Protein AF-A0A7R9JKR8-F1 (afdb_monomer_lite)

Secondary structure (DSSP, 8-state):
----GGG-SB-TTT--B-----THHHHHHHHHH-TT-EEESS------TT-------HHHHHHHHTTT--S--PPPPPSB-SSS-EEEHHHHHHHHHHHHSPTTPPPP------SS-TT--

Radius of gyration: 17.62 Å; chains: 1; bounding box: 45×35×55 Å

Foldseek 3Di:
DPDDVVVPQADPPPRHGPDDDDDPVVVVLCVQQDPPDKAAQDPDPDDDPPDPDDRDHLVRLLCVLCVVDPDDQDADFAPDPPPGGIHGSVSSVVSSQVSVDDPPDDGDDDDDDDPDDPVVD

Structure (mmCIF, N/CA/C/O backbone):
data_AF-A0A7R9JKR8-F1
#
_entry.id   AF-A0A7R9JKR8-F1
#
loop_
_atom_site.group_PDB
_atom_site.id
_atom_site.type_symbol
_atom_site.label_atom_id
_atom_site.label_alt_id
_atom_site.label_comp_id
_atom_site.label_asym_id
_atom_site.label_entity_id
_atom_site.label_seq_id
_atom_site.pdbx_PDB_ins_code
_atom_site.Cartn_x
_atom_site.Cartn_y
_atom_site.Cartn_z
_atom_site.occupancy
_atom_site.B_iso_or_equiv
_atom_site.auth_seq_id
_atom_site.auth_comp_id
_atom_site.auth_asym_id
_atom_site.auth_atom_id
_atom_site.pdbx_PDB_model_num
ATOM 1 N N . ILE A 1 1 ? -9.190 -0.476 35.608 1.00 44.75 1 ILE A N 1
ATOM 2 C CA . ILE A 1 1 ? -9.919 -0.540 34.317 1.00 44.75 1 ILE A CA 1
ATOM 3 C C . ILE A 1 1 ? -8.861 -0.453 33.226 1.00 44.75 1 ILE A C 1
ATOM 5 O O . ILE A 1 1 ? -8.235 0.591 33.112 1.00 44.75 1 ILE A O 1
ATOM 9 N N . SER A 1 2 ? -8.557 -1.554 32.533 1.00 48.34 2 SER A N 1
AT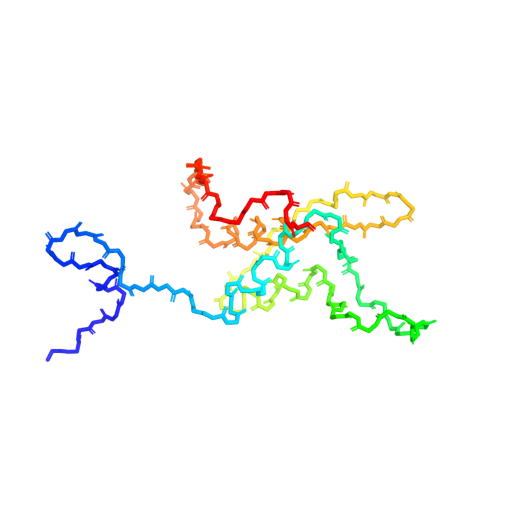OM 10 C CA . SER A 1 2 ? -7.574 -1.529 31.440 1.00 48.34 2 SER A CA 1
ATOM 11 C C . SER A 1 2 ? -8.240 -0.884 30.231 1.00 48.34 2 SER A C 1
ATOM 13 O O . SER A 1 2 ? -9.168 -1.447 29.653 1.00 48.34 2 SER A O 1
ATOM 15 N N . VAL A 1 3 ? -7.861 0.352 29.930 1.00 61.41 3 VAL A N 1
ATOM 16 C CA . VAL A 1 3 ? -8.456 1.128 28.844 1.00 61.41 3 VAL A CA 1
ATOM 17 C C . VAL A 1 3 ? -7.795 0.676 27.543 1.00 61.41 3 VAL A C 1
ATOM 19 O O . VAL A 1 3 ? -6.585 0.805 27.384 1.00 61.41 3 VAL A O 1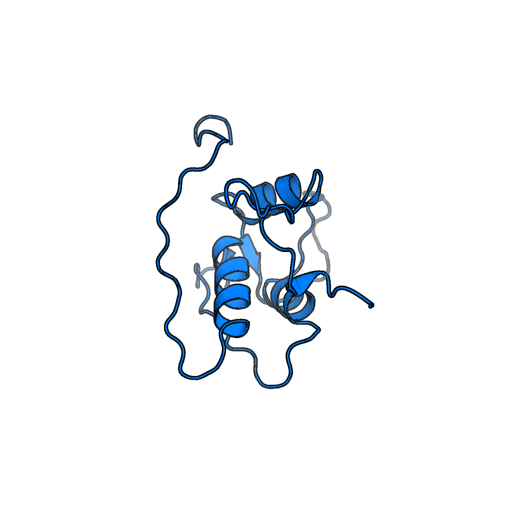
ATOM 22 N N . ASN A 1 4 ? -8.571 0.082 26.636 1.00 79.25 4 ASN A N 1
ATOM 23 C CA . ASN A 1 4 ? -8.049 -0.444 25.376 1.00 79.25 4 ASN A CA 1
ATOM 24 C C . ASN A 1 4 ? -7.606 0.711 24.459 1.00 79.25 4 ASN A C 1
ATOM 26 O O . ASN A 1 4 ? -8.375 1.644 24.225 1.00 79.25 4 ASN A O 1
ATOM 30 N N . VAL A 1 5 ? -6.390 0.626 23.911 1.00 77.25 5 VAL A N 1
ATOM 31 C CA . VAL A 1 5 ? -5.809 1.629 22.999 1.00 77.25 5 VAL A CA 1
ATOM 32 C C . VAL A 1 5 ? -6.672 1.879 21.759 1.00 77.25 5 VAL A C 1
ATOM 34 O O . VAL A 1 5 ? -6.760 3.010 21.286 1.00 77.25 5 VAL A O 1
ATOM 37 N N . ASN A 1 6 ? -7.400 0.864 21.284 1.00 76.69 6 ASN A N 1
ATOM 38 C CA . ASN A 1 6 ? -8.293 0.982 20.130 1.00 76.69 6 ASN A CA 1
ATOM 39 C C . ASN A 1 6 ? -9.470 1.934 20.400 1.00 76.69 6 ASN A C 1
ATOM 41 O O . ASN A 1 6 ? -10.041 2.490 19.466 1.00 76.69 6 ASN A O 1
ATOM 45 N N . CYS A 1 7 ? -9.825 2.148 21.670 1.00 80.38 7 CYS A N 1
ATOM 46 C CA . CYS A 1 7 ? -10.886 3.069 22.077 1.00 80.38 7 CYS A CA 1
ATOM 47 C C . CYS A 1 7 ? -10.396 4.521 22.234 1.00 80.38 7 CYS A C 1
ATOM 49 O O . CYS A 1 7 ? -11.200 5.389 22.559 1.00 80.38 7 CYS A O 1
ATOM 51 N N . GLN A 1 8 ? -9.102 4.796 22.022 1.00 83.81 8 GLN A N 1
ATOM 52 C CA . GLN A 1 8 ? -8.470 6.104 22.257 1.00 83.81 8 GLN A CA 1
ATOM 53 C C . GLN A 1 8 ? -7.801 6.678 20.999 1.00 83.81 8 GLN A C 1
ATOM 55 O O . GLN A 1 8 ? -6.782 7.360 21.074 1.00 83.81 8 GLN A O 1
ATOM 60 N N . TYR A 1 9 ? -8.361 6.403 19.820 1.00 83.94 9 TYR A N 1
ATOM 61 C CA . TYR A 1 9 ? -7.762 6.843 18.557 1.00 83.94 9 TYR A CA 1
ATOM 62 C C . TYR A 1 9 ? -7.760 8.373 18.374 1.00 83.94 9 TYR A C 1
ATOM 64 O O . TYR A 1 9 ? -6.885 8.904 17.695 1.00 83.94 9 TYR A O 1
ATOM 72 N N . VAL A 1 10 ? -8.706 9.093 18.988 1.00 87.50 10 VAL A N 1
ATOM 73 C CA . VAL A 1 10 ? -8.855 10.556 18.888 1.00 87.50 10 VAL A CA 1
ATOM 74 C C . VAL A 1 10 ? -8.831 11.222 20.262 1.00 87.50 10 VAL A C 1
ATOM 76 O O . VAL A 1 10 ? -9.260 10.626 21.252 1.00 87.50 10 VAL A O 1
ATOM 79 N N . VAL A 1 11 ? -8.367 12.474 20.330 1.00 84.56 11 VAL A N 1
ATOM 80 C CA . VAL A 1 11 ? -8.477 13.275 21.557 1.00 84.56 11 VAL A CA 1
ATOM 81 C C . VAL A 1 11 ? -9.942 13.644 21.838 1.00 84.56 11 VAL A C 1
ATOM 83 O O . VAL A 1 11 ? -10.635 14.087 20.920 1.00 84.56 11 VAL A O 1
ATOM 86 N N . PRO A 1 12 ? -10.411 13.574 23.100 1.00 83.31 12 PRO A N 1
ATOM 87 C CA . PRO A 1 12 ? -11.771 13.991 23.459 1.00 83.31 12 PRO A CA 1
ATOM 88 C C . PRO A 1 12 ? -12.061 15.479 23.230 1.00 83.31 12 PRO A C 1
ATOM 90 O O . PRO A 1 12 ? -13.218 15.861 23.127 1.00 83.31 12 PRO A O 1
ATOM 93 N N . LYS A 1 13 ? -11.016 16.317 23.190 1.00 87.00 13 LYS A N 1
ATOM 94 C CA . LYS A 1 13 ? -11.144 17.774 23.100 1.00 87.00 13 LYS A CA 1
ATOM 95 C C . LYS A 1 13 ? -11.632 18.225 21.718 1.00 87.00 13 LYS A C 1
ATOM 97 O O . LYS A 1 13 ? -12.691 18.822 21.615 1.00 87.00 13 LYS A O 1
ATOM 102 N N . ASP A 1 14 ? -10.862 17.895 20.680 1.00 84.88 14 ASP A N 1
ATOM 103 C CA . ASP A 1 14 ? -11.054 18.425 19.322 1.00 84.88 14 ASP A CA 1
ATOM 104 C C . ASP A 1 14 ? -11.119 17.315 18.247 1.00 84.88 14 ASP A C 1
ATOM 106 O O . ASP A 1 14 ? -11.129 17.599 17.053 1.00 84.88 14 ASP A O 1
ATOM 110 N N . GLY A 1 15 ? -11.120 16.031 18.636 1.00 83.94 15 GLY A N 1
ATOM 111 C CA . GLY A 1 15 ? -11.204 14.901 17.699 1.00 83.94 15 GLY A CA 1
ATOM 112 C C . GLY A 1 15 ? -9.937 14.626 16.875 1.00 83.94 15 GLY A C 1
ATOM 113 O O . GLY A 1 15 ? -9.937 13.737 16.026 1.00 83.94 15 GLY A O 1
ATOM 114 N N . THR A 1 16 ? -8.843 15.351 17.121 1.00 86.00 16 THR A N 1
ATOM 115 C CA . THR A 1 16 ? -7.544 15.121 16.473 1.00 86.00 16 THR A CA 1
ATOM 116 C C . THR A 1 16 ? -7.037 13.697 16.748 1.00 86.00 16 THR A C 1
ATOM 118 O O . THR A 1 16 ? -7.049 13.264 17.905 1.00 86.00 16 THR A O 1
ATOM 121 N N . PRO A 1 17 ? -6.570 12.954 15.729 1.00 84.62 17 PRO A N 1
ATOM 122 C CA . PRO A 1 17 ? -6.042 11.609 15.928 1.00 84.62 17 PRO A CA 1
ATOM 123 C C . PRO A 1 17 ? -4.781 11.625 16.804 1.00 84.62 17 PRO A C 1
ATOM 125 O O . PRO A 1 17 ? -3.874 12.428 16.587 1.00 84.62 17 PRO A O 1
ATOM 128 N N . LEU A 1 18 ? -4.731 10.724 17.787 1.00 82.31 18 LEU A N 1
ATOM 129 C CA . LEU A 1 18 ? -3.588 10.506 18.683 1.00 82.31 18 LEU A CA 1
ATOM 130 C C . LEU A 1 18 ? -2.603 9.481 18.125 1.00 82.31 18 LEU A C 1
ATOM 132 O O . LEU A 1 18 ? -1.401 9.569 18.364 1.00 82.31 18 LEU A O 1
ATOM 136 N N . SER A 1 19 ? -3.116 8.486 17.405 1.00 80.56 19 SER A N 1
ATOM 137 C CA . SER A 1 19 ? -2.310 7.403 16.852 1.00 80.56 19 SER A CA 1
ATOM 138 C C . SER A 1 19 ? -1.924 7.700 15.408 1.00 80.56 19 SER A C 1
ATOM 140 O O . SER A 1 19 ? -2.765 8.035 14.576 1.00 80.56 19 SER A O 1
ATOM 142 N N . GLY A 1 20 ? -0.641 7.537 15.099 1.00 83.31 20 GLY A N 1
ATOM 143 C CA . GLY A 1 20 ? -0.105 7.702 13.757 1.00 83.31 20 GLY A CA 1
ATOM 144 C C . GLY A 1 20 ? 1.261 7.043 13.624 1.00 83.31 20 GLY A C 1
ATOM 145 O O . GLY A 1 20 ? 1.951 6.801 14.612 1.00 83.31 20 GLY A O 1
ATOM 146 N N . LEU A 1 21 ? 1.642 6.743 12.385 1.00 88.00 21 LEU A N 1
ATOM 147 C CA . LEU A 1 21 ? 2.978 6.250 12.072 1.00 88.00 21 LEU A CA 1
ATOM 148 C C . LEU A 1 21 ? 3.997 7.391 12.185 1.00 88.00 21 LEU A C 1
ATOM 150 O O . LEU A 1 21 ? 3.728 8.513 11.756 1.00 88.00 21 LEU A O 1
ATOM 154 N N . ILE A 1 22 ? 5.173 7.091 12.734 1.00 89.12 22 ILE A N 1
ATOM 155 C CA . ILE A 1 22 ? 6.236 8.072 12.979 1.00 89.12 22 ILE A CA 1
ATOM 156 C C . ILE A 1 22 ? 7.468 7.809 12.110 1.00 89.12 22 ILE A C 1
ATOM 158 O O . ILE A 1 22 ? 7.683 6.690 11.645 1.00 89.12 22 ILE A O 1
ATOM 162 N N . GLN A 1 23 ? 8.266 8.865 11.924 1.00 86.75 23 GLN A N 1
ATOM 163 C CA . GLN A 1 23 ? 9.642 8.841 11.409 1.00 86.75 23 GLN A CA 1
ATOM 164 C C . GLN A 1 23 ? 9.837 7.892 10.211 1.00 86.75 23 GLN A C 1
ATOM 166 O O . GLN A 1 23 ? 9.375 8.191 9.105 1.00 86.75 23 GLN A O 1
ATOM 171 N N . ASP A 1 24 ? 10.480 6.745 10.425 1.00 87.00 24 ASP A N 1
ATOM 172 C CA . ASP A 1 24 ? 10.901 5.821 9.370 1.00 87.00 24 ASP A CA 1
ATOM 173 C C . ASP A 1 24 ? 9.732 5.221 8.591 1.00 87.00 24 ASP A C 1
ATOM 175 O O . ASP A 1 24 ? 9.836 4.998 7.383 1.00 87.00 24 ASP A O 1
ATOM 179 N N . HIS A 1 25 ? 8.581 5.024 9.235 1.00 87.62 25 HIS A N 1
ATOM 180 C CA . HIS A 1 25 ? 7.393 4.512 8.556 1.00 87.62 25 HIS A CA 1
ATOM 181 C C . HIS A 1 25 ? 6.841 5.510 7.538 1.00 87.62 25 HIS A C 1
ATOM 183 O O . HIS A 1 25 ? 6.383 5.109 6.468 1.00 87.62 25 HIS A O 1
ATOM 189 N N . VAL A 1 26 ? 6.925 6.811 7.834 1.00 87.62 26 VAL A N 1
ATOM 190 C CA . VAL A 1 26 ? 6.508 7.859 6.895 1.00 87.62 26 VAL A CA 1
ATOM 191 C C . VAL A 1 26 ? 7.452 7.879 5.694 1.00 87.62 26 VAL A C 1
ATOM 193 O O . VAL A 1 26 ? 6.995 7.890 4.553 1.00 87.62 26 VAL A O 1
ATOM 196 N N . ILE A 1 27 ? 8.764 7.807 5.936 1.00 88.19 27 ILE A N 1
ATOM 197 C CA . ILE A 1 27 ? 9.788 7.789 4.879 1.00 88.19 27 ILE A CA 1
ATOM 198 C C . ILE A 1 27 ? 9.638 6.543 3.996 1.00 88.19 27 ILE A C 1
ATOM 200 O O . ILE A 1 27 ? 9.660 6.642 2.766 1.00 88.19 27 ILE A O 1
ATOM 204 N N . SER A 1 28 ? 9.445 5.376 4.610 1.00 87.06 28 SER A N 1
ATOM 205 C CA . SER A 1 28 ? 9.205 4.117 3.905 1.00 87.06 28 SER A CA 1
ATOM 206 C C . SER A 1 28 ? 7.919 4.174 3.077 1.00 87.06 28 SER A C 1
ATOM 208 O O . SER A 1 28 ? 7.936 3.822 1.899 1.00 87.06 28 SER A O 1
ATOM 210 N N . GLY A 1 29 ? 6.830 4.720 3.631 1.00 89.00 29 GLY A N 1
ATOM 211 C CA . GLY A 1 29 ? 5.569 4.909 2.911 1.00 89.00 29 GLY A CA 1
ATOM 212 C C . GLY A 1 29 ? 5.703 5.825 1.691 1.00 89.00 29 GLY A C 1
ATOM 213 O O . GLY A 1 29 ? 5.139 5.532 0.632 1.00 89.00 29 GLY A O 1
ATOM 214 N N . VAL A 1 30 ? 6.503 6.892 1.796 1.00 88.75 30 VAL A N 1
ATOM 215 C CA . VAL A 1 30 ? 6.845 7.738 0.643 1.00 88.75 30 VAL A CA 1
ATOM 216 C C . VAL A 1 30 ? 7.582 6.905 -0.400 1.00 88.75 30 VAL A C 1
ATOM 218 O O . VAL A 1 30 ? 7.085 6.792 -1.515 1.00 88.75 30 VAL A O 1
ATOM 221 N N . ARG A 1 31 ? 8.696 6.253 -0.038 1.00 87.00 31 ARG A N 1
ATOM 222 C CA . ARG A 1 31 ? 9.507 5.440 -0.967 1.00 87.00 31 ARG A CA 1
ATOM 223 C C . ARG A 1 31 ? 8.705 4.333 -1.650 1.00 87.00 31 ARG A C 1
ATOM 225 O O . ARG A 1 31 ? 8.861 4.127 -2.849 1.00 87.00 31 ARG A O 1
ATOM 232 N N . LEU A 1 32 ? 7.825 3.667 -0.908 1.00 88.00 32 LEU A N 1
ATOM 233 C CA . LEU A 1 32 ? 6.934 2.633 -1.425 1.00 88.00 32 LEU A CA 1
ATOM 234 C C . LEU A 1 32 ? 5.968 3.204 -2.471 1.00 88.00 32 LEU A C 1
ATOM 236 O O . LEU A 1 32 ? 5.743 2.592 -3.509 1.00 88.00 32 LEU A O 1
ATOM 240 N N . SER A 1 33 ? 5.391 4.379 -2.217 1.00 89.38 33 SER A N 1
ATOM 241 C CA . SER A 1 33 ? 4.343 4.970 -3.062 1.00 89.38 33 SER A CA 1
ATOM 242 C C . SER A 1 33 ? 4.856 5.905 -4.169 1.00 89.38 33 SER A C 1
ATOM 244 O O . SER A 1 33 ? 4.043 6.459 -4.924 1.00 89.38 33 SER A O 1
ATOM 246 N N . LEU A 1 34 ? 6.180 6.050 -4.309 1.00 89.44 34 LEU A N 1
ATOM 247 C CA . LEU A 1 34 ? 6.815 6.839 -5.364 1.00 89.44 34 LEU A CA 1
ATOM 248 C C . LEU A 1 34 ? 6.441 6.339 -6.763 1.00 89.44 34 LEU A C 1
ATOM 250 O O . LEU A 1 34 ? 6.337 5.142 -7.042 1.00 89.44 34 LEU A O 1
ATOM 254 N N . ARG A 1 35 ? 6.258 7.287 -7.686 1.00 85.94 35 ARG A N 1
ATOM 255 C CA . ARG A 1 35 ? 6.027 6.968 -9.097 1.00 85.94 35 ARG A CA 1
ATOM 256 C C . ARG A 1 35 ? 7.308 6.384 -9.695 1.00 85.94 35 ARG A C 1
ATOM 258 O O . ARG A 1 35 ? 8.384 6.919 -9.483 1.00 85.94 35 ARG A O 1
ATOM 265 N N . GLY A 1 36 ? 7.175 5.313 -10.475 1.00 84.25 36 GLY A N 1
ATOM 266 C CA . GLY A 1 36 ? 8.316 4.645 -11.109 1.00 84.25 36 GLY A CA 1
ATOM 267 C C . GLY A 1 36 ? 8.955 3.548 -10.255 1.00 84.25 36 GLY A C 1
ATOM 268 O O . GLY A 1 36 ? 9.791 2.809 -10.766 1.00 84.25 36 GLY A O 1
ATOM 269 N N . VAL A 1 37 ? 8.529 3.383 -8.997 1.00 86.12 37 VAL A N 1
ATOM 270 C CA . VAL A 1 37 ? 8.915 2.234 -8.172 1.00 86.12 37 VAL A CA 1
ATOM 271 C C . VAL A 1 37 ? 7.994 1.056 -8.484 1.00 86.12 37 VAL A C 1
ATOM 273 O O . VAL A 1 37 ? 6.769 1.145 -8.341 1.00 86.12 37 VAL A O 1
ATOM 276 N N . PHE A 1 38 ? 8.602 -0.047 -8.918 1.00 88.62 38 PHE A N 1
ATOM 277 C CA . PHE A 1 38 ? 7.916 -1.262 -9.337 1.00 88.62 38 PHE A CA 1
ATOM 278 C C . PHE A 1 38 ? 8.492 -2.507 -8.659 1.00 88.62 38 PHE A C 1
ATOM 280 O O . PHE A 1 38 ? 9.699 -2.611 -8.438 1.00 88.62 38 PHE A O 1
ATOM 287 N N . PHE A 1 39 ? 7.610 -3.466 -8.402 1.00 88.19 39 PHE A N 1
ATOM 288 C CA . PHE A 1 39 ? 7.868 -4.735 -7.737 1.00 88.19 39 PHE A CA 1
ATOM 289 C C . PHE A 1 39 ? 7.485 -5.883 -8.671 1.00 88.19 39 PHE A C 1
ATOM 291 O O . PHE A 1 39 ? 6.445 -5.831 -9.326 1.00 88.19 39 PHE A O 1
ATOM 298 N N . ASP A 1 40 ? 8.324 -6.912 -8.744 1.00 87.31 40 ASP A N 1
ATOM 299 C CA . ASP A 1 40 ? 8.037 -8.122 -9.523 1.00 87.31 40 ASP A CA 1
ATOM 300 C C . ASP A 1 40 ? 7.103 -9.056 -8.728 1.00 87.31 40 ASP A C 1
ATOM 302 O O . ASP A 1 40 ? 6.969 -8.952 -7.505 1.00 87.31 40 ASP A O 1
ATOM 306 N N . SER A 1 41 ? 6.458 -9.976 -9.438 1.00 74.00 41 SER A N 1
ATOM 307 C CA . SER A 1 41 ? 5.686 -11.095 -8.890 1.00 74.00 41 SER A CA 1
ATOM 308 C C . SER A 1 41 ? 6.501 -11.951 -7.919 1.00 74.00 41 SER A C 1
ATOM 310 O O . SER A 1 41 ? 6.048 -12.232 -6.811 1.00 74.00 41 SER A O 1
ATOM 312 N N . HIS A 1 42 ? 7.722 -12.318 -8.314 1.00 62.28 42 HIS A N 1
ATOM 313 C CA . HIS A 1 42 ? 8.599 -13.213 -7.568 1.00 62.28 42 HIS A CA 1
ATOM 314 C C . HIS A 1 42 ? 9.909 -12.530 -7.183 1.00 62.28 42 HIS A C 1
ATOM 316 O O . HIS A 1 42 ? 10.418 -11.658 -7.890 1.00 62.28 42 HIS A O 1
ATOM 322 N N . ARG A 1 43 ? 10.495 -12.982 -6.069 1.00 58.72 43 ARG A N 1
ATOM 323 C CA . ARG A 1 43 ? 11.879 -12.665 -5.715 1.00 58.72 43 ARG A CA 1
ATOM 324 C C . ARG A 1 43 ? 12.775 -13.208 -6.826 1.00 58.72 43 ARG A C 1
ATOM 326 O O . ARG A 1 43 ? 12.951 -14.419 -6.931 1.00 58.72 43 ARG A O 1
ATOM 333 N N . ARG A 1 44 ? 13.346 -12.332 -7.652 1.00 52.78 44 ARG A N 1
ATOM 334 C CA . ARG A 1 44 ? 14.496 -12.725 -8.469 1.00 52.78 44 ARG A CA 1
ATOM 335 C C . ARG A 1 44 ? 15.645 -12.984 -7.504 1.00 52.78 44 ARG A C 1
ATOM 337 O O . ARG A 1 44 ? 16.079 -12.067 -6.812 1.00 52.78 44 ARG A O 1
ATOM 344 N N . VAL A 1 45 ? 16.067 -14.244 -7.410 1.00 47.03 45 VAL A N 1
ATOM 345 C CA . VAL A 1 45 ? 17.361 -14.588 -6.820 1.00 47.03 45 VAL A CA 1
ATOM 346 C C . VAL A 1 45 ? 18.408 -13.824 -7.628 1.00 47.03 45 VAL A C 1
ATOM 348 O O . VAL A 1 45 ? 18.352 -13.790 -8.855 1.00 47.03 45 VAL A O 1
ATOM 351 N N . GLU A 1 46 ? 19.248 -13.102 -6.907 1.00 47.25 46 GLU A N 1
ATOM 352 C CA . GLU A 1 46 ? 20.187 -12.094 -7.382 1.00 47.25 46 GLU A CA 1
ATOM 353 C C . GLU A 1 46 ? 20.978 -12.535 -8.620 1.00 47.25 46 GLU A C 1
ATOM 355 O O . GLU A 1 46 ? 21.519 -13.636 -8.685 1.00 47.25 46 GLU A O 1
ATOM 360 N N . THR A 1 47 ? 21.078 -11.654 -9.614 1.00 41.62 47 THR A N 1
ATOM 361 C CA . THR A 1 47 ? 22.130 -11.751 -10.640 1.00 41.62 47 THR A CA 1
ATOM 362 C C . THR A 1 47 ? 22.534 -10.385 -11.187 1.00 41.62 47 THR A C 1
ATOM 364 O O . THR A 1 47 ? 23.040 -10.305 -12.297 1.00 41.62 47 THR A O 1
ATOM 367 N N . ASP A 1 48 ? 22.312 -9.297 -10.439 1.00 44.56 48 ASP A N 1
ATOM 368 C CA . ASP A 1 48 ? 22.992 -8.044 -10.772 1.00 44.56 48 ASP A CA 1
ATOM 369 C C . ASP A 1 48 ? 23.144 -7.132 -9.548 1.00 44.56 48 ASP A C 1
ATOM 371 O O . ASP A 1 48 ? 22.224 -6.440 -9.104 1.00 44.56 48 ASP A O 1
ATOM 375 N N . SER A 1 49 ? 24.335 -7.183 -8.964 1.00 43.22 49 SER A N 1
ATOM 376 C CA . SER A 1 49 ? 24.796 -6.465 -7.777 1.00 43.22 49 SER A CA 1
ATOM 377 C C . SER A 1 49 ? 25.107 -4.986 -8.052 1.00 43.22 49 SER A C 1
ATOM 379 O O . SER A 1 49 ? 26.097 -4.460 -7.547 1.00 43.22 49 SER A O 1
ATOM 381 N N . MET A 1 50 ? 24.298 -4.302 -8.868 1.00 46.66 50 MET A N 1
ATOM 382 C CA . MET A 1 50 ? 24.598 -2.929 -9.308 1.00 46.66 50 MET A CA 1
ATOM 383 C C . MET A 1 50 ? 23.555 -1.886 -8.883 1.00 46.66 50 MET A C 1
ATOM 385 O O . MET A 1 50 ? 23.771 -0.688 -9.037 1.00 46.66 50 MET A O 1
ATOM 389 N N . THR A 1 51 ? 22.433 -2.298 -8.288 1.00 44.09 51 THR A N 1
ATOM 390 C CA . THR A 1 51 ? 21.425 -1.372 -7.746 1.00 44.09 51 THR A CA 1
ATOM 391 C C . THR A 1 51 ? 20.978 -1.880 -6.378 1.00 44.09 51 THR A C 1
ATOM 393 O O . THR A 1 51 ? 20.051 -2.677 -6.282 1.00 44.09 51 THR A O 1
ATOM 396 N N . GLY A 1 52 ? 21.677 -1.471 -5.313 1.00 39.41 52 GLY A N 1
ATOM 397 C CA . GLY A 1 52 ? 21.474 -1.903 -3.918 1.00 39.41 52 GLY A CA 1
ATOM 398 C C . GLY A 1 52 ? 20.152 -1.448 -3.280 1.00 39.41 52 GLY A C 1
ATOM 399 O O . GLY A 1 52 ? 20.148 -0.835 -2.217 1.00 39.41 52 GLY A O 1
ATOM 400 N N . GLY A 1 53 ? 19.026 -1.699 -3.947 1.00 46.09 53 GLY A N 1
ATOM 401 C CA . GLY A 1 53 ? 17.683 -1.396 -3.471 1.00 46.09 53 GLY A CA 1
ATOM 402 C C . GLY A 1 53 ? 16.987 -2.622 -2.881 1.00 46.09 53 GLY A C 1
ATOM 403 O O . GLY A 1 53 ? 17.121 -3.737 -3.378 1.00 46.09 53 GLY A O 1
ATOM 404 N N . PHE A 1 54 ? 16.192 -2.385 -1.842 1.00 49.53 54 PHE A N 1
ATOM 405 C CA . PHE A 1 54 ? 15.297 -3.340 -1.189 1.00 49.53 54 PHE A CA 1
ATOM 406 C C . PHE A 1 54 ? 14.237 -3.853 -2.188 1.00 49.53 54 PHE A C 1
ATOM 408 O O . PHE A 1 54 ? 13.205 -3.216 -2.394 1.00 49.53 54 PHE A O 1
ATOM 415 N N . ARG A 1 55 ? 14.515 -4.961 -2.887 1.00 58.62 55 ARG A N 1
ATOM 416 C CA . ARG A 1 55 ? 13.626 -5.540 -3.914 1.00 58.62 55 ARG A CA 1
ATOM 417 C C . ARG A 1 55 ? 12.863 -6.746 -3.376 1.00 58.62 55 ARG A C 1
ATOM 419 O O . ARG A 1 55 ? 13.077 -7.877 -3.807 1.00 58.62 55 ARG A O 1
ATOM 426 N N . GLU A 1 56 ? 11.972 -6.505 -2.423 1.00 66.38 56 GLU A N 1
ATOM 427 C CA . GLU A 1 56 ? 10.975 -7.510 -2.050 1.00 66.38 56 GLU A CA 1
ATOM 428 C C . GLU A 1 56 ? 9.918 -7.648 -3.153 1.00 66.38 56 GLU A C 1
ATOM 430 O O . GLU A 1 56 ? 9.558 -6.676 -3.817 1.00 66.38 56 GLU A O 1
ATOM 435 N N . GLY A 1 57 ? 9.444 -8.870 -3.395 1.00 83.75 57 GLY A N 1
ATOM 436 C CA . GLY A 1 57 ? 8.391 -9.110 -4.384 1.00 83.75 57 GLY A CA 1
ATOM 437 C C . GLY A 1 57 ? 7.045 -8.548 -3.919 1.00 83.75 57 GLY A C 1
ATOM 438 O O . GLY A 1 57 ? 6.771 -8.487 -2.719 1.00 83.75 57 GLY A O 1
ATOM 439 N N . TYR A 1 58 ? 6.165 -8.210 -4.862 1.00 90.44 58 TYR A N 1
ATOM 440 C CA . TYR A 1 58 ? 4.811 -7.722 -4.574 1.00 90.44 58 TYR A CA 1
ATOM 441 C C . TYR A 1 58 ? 4.062 -8.642 -3.594 1.00 90.44 58 TYR A C 1
ATOM 443 O O . TYR A 1 58 ? 3.506 -8.176 -2.601 1.00 90.44 58 TYR A O 1
ATOM 451 N N . GLN A 1 59 ? 4.104 -9.958 -3.828 1.00 89.00 59 GLN A N 1
ATOM 452 C CA . GLN A 1 59 ? 3.429 -10.929 -2.964 1.00 89.00 59 GLN A CA 1
ATOM 453 C C . GLN A 1 59 ? 4.019 -10.961 -1.550 1.00 89.00 59 GLN A C 1
ATOM 455 O O . GLN A 1 59 ? 3.271 -11.059 -0.585 1.00 89.00 59 GLN A O 1
ATOM 460 N N . GLN A 1 60 ? 5.343 -10.837 -1.409 1.00 89.25 60 GLN A N 1
ATOM 461 C CA . GLN A 1 60 ? 5.998 -10.843 -0.097 1.00 89.25 60 GLN A CA 1
ATOM 462 C C . GLN A 1 60 ? 5.551 -9.648 0.744 1.00 89.25 60 GLN A C 1
ATOM 464 O O . GLN A 1 60 ? 5.149 -9.836 1.890 1.00 89.25 60 GLN A O 1
ATOM 469 N N . LEU A 1 61 ? 5.532 -8.453 0.148 1.00 90.31 61 LEU A N 1
ATOM 470 C CA . LEU A 1 61 ? 5.068 -7.236 0.814 1.00 90.31 61 LEU A CA 1
ATOM 471 C C . LEU A 1 61 ? 3.604 -7.354 1.261 1.00 90.31 61 LEU A C 1
ATOM 473 O O . LEU A 1 61 ? 3.264 -7.005 2.392 1.00 90.31 61 LEU A O 1
ATOM 477 N N . VAL A 1 62 ? 2.736 -7.885 0.393 1.00 91.75 62 VAL A N 1
ATOM 478 C CA . VAL A 1 62 ? 1.314 -8.088 0.711 1.00 91.75 62 VAL A CA 1
ATOM 479 C C . VAL A 1 62 ? 1.139 -9.106 1.841 1.00 91.75 62 VAL A C 1
ATOM 481 O O . VAL A 1 62 ? 0.396 -8.841 2.785 1.00 91.75 62 VAL A O 1
ATOM 484 N N . TYR A 1 63 ? 1.833 -10.245 1.787 1.00 89.75 63 TYR A N 1
ATOM 485 C CA . TYR A 1 63 ? 1.717 -11.283 2.814 1.00 89.75 63 TYR A CA 1
ATOM 486 C C . TYR A 1 63 ? 2.265 -10.840 4.170 1.00 89.75 63 TYR A C 1
ATOM 488 O O . TYR A 1 63 ? 1.644 -11.128 5.191 1.00 89.75 63 TYR A O 1
ATOM 496 N N . GLN A 1 64 ? 3.373 -10.096 4.202 1.00 89.56 64 GLN A N 1
ATOM 497 C CA . GLN A 1 64 ? 3.880 -9.513 5.446 1.00 89.56 64 GLN A CA 1
ATOM 498 C C . GLN A 1 64 ? 2.872 -8.518 6.045 1.00 89.56 64 GLN A C 1
ATOM 500 O O . GLN A 1 64 ? 2.558 -8.594 7.237 1.00 89.56 64 GLN A O 1
ATOM 505 N N . GLY A 1 65 ? 2.307 -7.635 5.212 1.00 88.88 65 GLY A N 1
ATOM 506 C CA . GLY A 1 65 ? 1.306 -6.650 5.632 1.00 88.88 65 GLY A CA 1
ATOM 507 C C . GLY A 1 65 ? -0.021 -7.257 6.103 1.00 88.88 65 GLY A C 1
ATOM 508 O O . GLY A 1 65 ? -0.739 -6.631 6.880 1.00 88.88 65 GLY A O 1
ATOM 509 N N . LEU A 1 66 ? -0.337 -8.481 5.674 1.00 91.00 66 LEU A N 1
ATOM 510 C CA . LEU A 1 66 ? -1.563 -9.209 6.017 1.00 91.00 66 LEU A CA 1
ATOM 511 C C . LEU A 1 66 ? -1.304 -10.439 6.899 1.00 91.00 66 LEU A C 1
ATOM 513 O O . LEU A 1 66 ? -2.147 -11.329 6.966 1.00 91.00 66 LEU A O 1
ATOM 517 N N . SER A 1 67 ? -0.178 -10.481 7.613 1.00 87.62 67 SER A N 1
ATOM 518 C CA . SER A 1 67 ? 0.233 -11.612 8.466 1.00 87.62 67 SER A CA 1
ATOM 519 C C . SER A 1 67 ? -0.825 -12.072 9.483 1.00 87.62 67 SER A C 1
ATOM 521 O O . SER A 1 67 ? -0.880 -13.250 9.823 1.00 87.62 67 SER A O 1
ATOM 523 N N . ASN A 1 68 ? -1.699 -11.167 9.934 1.00 83.44 68 ASN A N 1
ATOM 524 C CA . ASN A 1 68 ? -2.778 -11.466 10.883 1.00 83.44 68 ASN A CA 1
ATOM 525 C C . ASN A 1 68 ? -4.133 -11.795 10.221 1.00 83.44 68 ASN A C 1
ATOM 527 O O . ASN A 1 68 ? -5.108 -12.076 10.926 1.00 83.44 68 ASN A O 1
ATOM 531 N N . LYS A 1 69 ? -4.238 -11.743 8.886 1.00 83.62 69 LYS A N 1
ATOM 532 C CA . LYS A 1 69 ? -5.476 -12.052 8.158 1.00 83.62 69 LYS A CA 1
ATOM 533 C C . LYS A 1 69 ? -5.648 -13.565 8.031 1.00 83.62 69 LYS A C 1
ATOM 535 O O . LYS A 1 69 ? -4.732 -14.281 7.647 1.00 83.62 69 LYS A O 1
ATOM 540 N N . ARG A 1 70 ? -6.857 -14.045 8.325 1.00 78.06 70 ARG A N 1
ATOM 541 C CA . ARG A 1 70 ? -7.263 -15.438 8.098 1.00 78.06 70 ARG A CA 1
ATOM 542 C C . ARG A 1 70 ? -8.068 -15.527 6.801 1.00 78.06 70 ARG A C 1
ATOM 544 O O . ARG A 1 70 ? -8.976 -14.720 6.606 1.00 78.06 70 ARG A O 1
ATOM 551 N N . GLY A 1 71 ? -7.756 -16.513 5.964 1.00 82.69 71 GLY A N 1
ATOM 552 C CA . GLY A 1 71 ? -8.445 -16.774 4.697 1.00 82.69 71 GLY A CA 1
ATOM 553 C C . GLY A 1 71 ? -7.675 -16.302 3.464 1.00 82.69 71 GLY A C 1
ATOM 554 O O . GLY A 1 71 ? -6.513 -15.904 3.559 1.00 82.69 71 GLY A O 1
ATOM 555 N N . ASP A 1 72 ? -8.342 -16.368 2.315 1.00 85.50 72 ASP A N 1
ATOM 556 C CA . ASP A 1 72 ? -7.738 -16.044 1.026 1.00 85.50 72 ASP A CA 1
ATOM 557 C C . ASP A 1 72 ? -7.451 -14.544 0.888 1.00 85.50 72 ASP A C 1
ATOM 559 O O . ASP A 1 72 ? -8.153 -13.685 1.433 1.00 85.50 72 ASP A O 1
ATOM 563 N N . ILE A 1 73 ? -6.375 -14.242 0.160 1.00 89.69 73 ILE A N 1
ATOM 564 C CA . ILE A 1 73 ? -5.924 -12.879 -0.115 1.00 89.69 73 ILE A CA 1
ATOM 565 C C . ILE A 1 73 ? -6.191 -12.580 -1.584 1.00 89.69 73 ILE A C 1
ATOM 567 O O . ILE A 1 73 ? -5.623 -13.216 -2.474 1.00 89.69 73 ILE A O 1
ATOM 571 N N . GLU A 1 74 ? -7.025 -11.578 -1.834 1.00 90.62 74 GLU A N 1
ATOM 572 C CA . GLU A 1 74 ? -7.328 -11.111 -3.181 1.00 90.62 74 GLU A CA 1
ATOM 573 C C . GLU A 1 74 ? -6.191 -10.222 -3.684 1.00 90.62 74 GLU A C 1
ATOM 575 O O . GLU A 1 74 ? -5.916 -9.165 -3.115 1.00 90.62 74 GLU A O 1
ATOM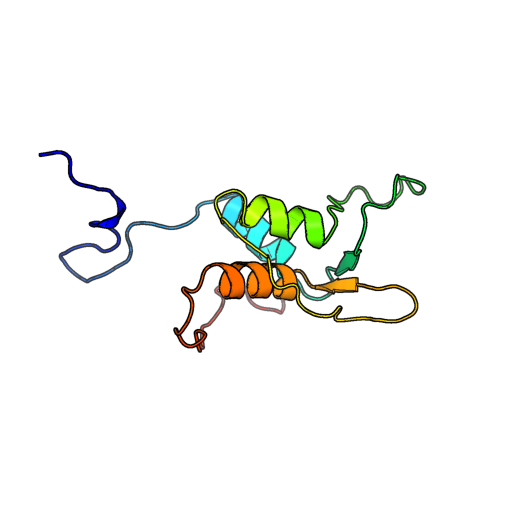 580 N N . LEU A 1 75 ? -5.507 -10.648 -4.747 1.00 91.94 75 LEU A N 1
ATOM 581 C CA . LEU A 1 75 ? -4.403 -9.901 -5.348 1.00 91.94 75 LEU A CA 1
ATOM 582 C C . LEU A 1 75 ? -4.885 -9.080 -6.546 1.00 91.94 75 LEU A C 1
ATOM 584 O O . LEU A 1 75 ? -5.664 -9.553 -7.371 1.00 91.94 75 LEU A O 1
ATOM 588 N N . LEU A 1 76 ? -4.350 -7.867 -6.691 1.00 93.62 76 LEU A N 1
ATOM 589 C CA . LEU A 1 76 ? -4.594 -7.033 -7.863 1.00 93.62 76 LEU A CA 1
ATOM 590 C C . LEU A 1 76 ? -3.794 -7.511 -9.090 1.00 93.62 76 LEU A C 1
ATOM 592 O O . LEU A 1 76 ? -2.680 -8.028 -8.939 1.00 93.62 76 LEU A O 1
ATOM 596 N N . PRO A 1 77 ? -4.304 -7.290 -10.317 1.00 93.88 77 PRO A N 1
ATOM 597 C CA . PRO A 1 77 ? -3.537 -7.542 -11.533 1.00 93.88 77 PRO A CA 1
ATOM 598 C C . PRO A 1 77 ? -2.309 -6.614 -11.619 1.00 93.88 77 PRO A C 1
ATOM 600 O O . PRO A 1 77 ? -2.327 -5.512 -11.061 1.00 93.88 77 PRO A O 1
ATOM 603 N N . PRO A 1 78 ? -1.238 -7.020 -12.323 1.00 93.56 78 PRO A N 1
ATOM 604 C CA . PRO A 1 78 ? -0.044 -6.190 -12.481 1.00 93.56 78 PRO A CA 1
ATOM 605 C C . PRO A 1 78 ? -0.344 -4.913 -13.274 1.00 93.56 78 PRO A C 1
ATOM 607 O O . PRO A 1 78 ? -1.144 -4.924 -14.208 1.00 93.56 78 PRO A O 1
ATOM 610 N N . ALA A 1 79 ? 0.330 -3.812 -12.929 1.00 93.19 79 ALA A N 1
ATOM 611 C CA . ALA A 1 79 ? 0.250 -2.558 -13.686 1.00 93.19 79 ALA A CA 1
ATOM 612 C C . ALA A 1 79 ? 0.943 -2.651 -15.051 1.00 93.19 79 ALA A C 1
ATOM 614 O O . ALA A 1 79 ? 0.543 -1.977 -15.997 1.00 93.19 79 ALA A O 1
ATOM 615 N N . ILE A 1 80 ? 1.990 -3.472 -15.155 1.00 91.81 80 ILE A N 1
ATOM 616 C CA . ILE A 1 80 ? 2.721 -3.716 -16.400 1.00 91.81 80 ILE A CA 1
ATOM 617 C C . ILE A 1 80 ? 2.743 -5.219 -16.638 1.00 91.81 80 ILE A C 1
ATOM 619 O O . ILE A 1 80 ? 3.115 -5.977 -15.750 1.00 91.81 80 ILE A O 1
ATOM 623 N N . LEU A 1 81 ? 2.340 -5.652 -17.833 1.00 89.81 81 LEU A N 1
ATOM 624 C CA . LEU A 1 81 ? 2.300 -7.070 -18.209 1.00 89.81 81 LEU A CA 1
ATOM 625 C C . LEU A 1 81 ? 3.520 -7.513 -19.026 1.00 89.81 81 LEU A C 1
ATOM 627 O O . LEU A 1 81 ? 3.945 -8.660 -18.912 1.00 89.81 81 LEU A O 1
ATOM 631 N N . LYS A 1 82 ? 4.062 -6.626 -19.865 1.00 87.81 82 LYS A N 1
ATOM 632 C CA . LYS A 1 82 ? 5.211 -6.886 -20.742 1.00 87.81 82 LYS A CA 1
ATOM 633 C C . LYS A 1 82 ? 6.234 -5.755 -20.596 1.00 87.81 82 LYS A C 1
ATOM 635 O O . LYS A 1 82 ? 5.814 -4.610 -20.447 1.00 87.81 82 LYS A O 1
ATOM 640 N N . PRO A 1 83 ? 7.548 -6.039 -20.666 1.00 85.75 83 PRO A N 1
ATOM 641 C CA . PRO A 1 83 ? 8.179 -7.352 -20.874 1.00 85.75 83 PRO A CA 1
ATOM 642 C C . PRO A 1 83 ? 8.160 -8.264 -19.633 1.00 85.75 83 PRO A C 1
ATOM 644 O O . PRO A 1 83 ? 8.432 -9.454 -19.749 1.00 85.75 83 PRO A O 1
ATOM 647 N N . ALA A 1 84 ? 7.815 -7.729 -18.462 1.00 85.19 84 ALA A N 1
ATOM 648 C CA . ALA A 1 84 ? 7.681 -8.472 -17.213 1.00 85.19 84 ALA A CA 1
ATOM 649 C C . ALA A 1 84 ? 6.432 -8.016 -16.448 1.00 85.19 84 ALA A C 1
ATOM 651 O O . ALA A 1 84 ? 5.958 -6.894 -16.647 1.00 85.19 84 ALA A O 1
ATOM 652 N N . ARG A 1 85 ? 5.919 -8.883 -15.565 1.00 89.81 85 ARG A N 1
ATOM 653 C CA . ARG A 1 85 ? 4.792 -8.566 -14.682 1.00 89.81 85 ARG A CA 1
ATOM 654 C C . ARG A 1 85 ? 5.277 -7.709 -13.520 1.00 89.81 85 ARG A C 1
ATOM 656 O O . ARG A 1 85 ? 6.030 -8.195 -12.683 1.00 89.81 85 ARG A O 1
ATOM 663 N N . LEU A 1 86 ? 4.845 -6.454 -13.474 1.00 90.88 86 LEU A N 1
ATOM 664 C CA . LEU A 1 86 ? 5.252 -5.510 -12.439 1.00 90.88 86 LEU A CA 1
ATOM 665 C C . LEU A 1 86 ? 4.046 -4.842 -11.783 1.00 90.88 86 LEU A C 1
ATOM 667 O O . LEU A 1 86 ? 3.085 -4.451 -12.451 1.00 90.88 86 LEU A O 1
ATOM 671 N N . TRP A 1 87 ? 4.145 -4.653 -10.473 1.00 93.69 87 TRP A N 1
ATOM 672 C CA . TRP A 1 87 ? 3.184 -3.942 -9.643 1.00 93.69 87 TR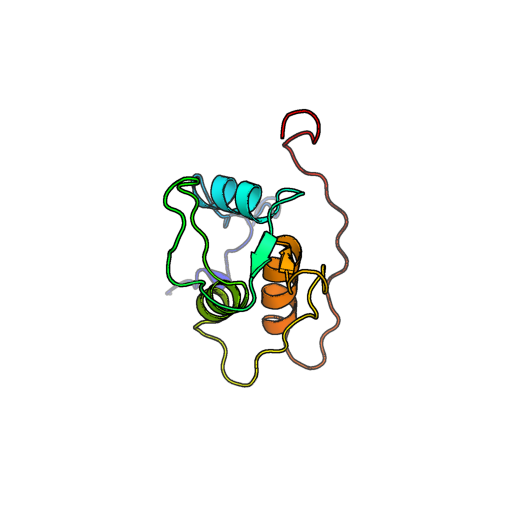P A CA 1
ATOM 673 C C . TRP A 1 87 ? 3.816 -2.669 -9.100 1.00 93.69 87 TRP A C 1
ATOM 675 O O . TRP A 1 87 ? 4.985 -2.651 -8.731 1.00 93.69 87 TRP A O 1
ATOM 685 N N . SER A 1 88 ? 3.052 -1.588 -9.027 1.00 94.00 88 SER A N 1
ATOM 686 C CA . SER A 1 88 ? 3.486 -0.378 -8.323 1.00 94.00 88 SER A CA 1
ATOM 687 C C . SER A 1 88 ? 3.326 -0.544 -6.812 1.00 94.00 88 SER A C 1
ATOM 689 O O . SER A 1 88 ? 2.458 -1.289 -6.350 1.00 94.00 88 SER A O 1
ATOM 691 N N . GLY A 1 89 ? 4.073 0.212 -6.010 1.00 91.81 89 GLY A N 1
ATOM 692 C CA . GLY A 1 89 ? 3.844 0.189 -4.559 1.00 91.81 89 GLY A CA 1
ATOM 693 C C . GLY A 1 89 ? 2.494 0.771 -4.135 1.00 91.81 89 GLY A C 1
ATOM 694 O O . GLY A 1 89 ? 1.961 0.408 -3.090 1.00 91.81 89 GLY A O 1
ATOM 695 N N . LYS A 1 90 ? 1.854 1.579 -4.990 1.00 93.81 90 LYS A N 1
ATOM 696 C CA . LYS A 1 90 ? 0.454 1.980 -4.788 1.00 93.81 90 LYS A CA 1
ATOM 697 C C . LYS A 1 90 ? -0.487 0.775 -4.846 1.00 93.81 90 LYS A C 1
ATOM 699 O O . LYS A 1 90 ? -1.392 0.690 -4.027 1.00 93.81 90 LYS A O 1
ATOM 704 N N . GLN A 1 91 ? -0.239 -0.184 -5.743 1.00 95.19 91 GLN A N 1
ATOM 705 C CA . GLN A 1 91 ? -1.014 -1.429 -5.794 1.00 95.19 91 GLN A CA 1
ATOM 706 C C . GLN A 1 91 ? -0.769 -2.314 -4.570 1.00 95.19 91 GLN A C 1
ATOM 708 O O . GLN A 1 91 ? -1.713 -2.953 -4.113 1.00 95.19 91 GLN A O 1
ATOM 713 N N . VAL A 1 92 ? 0.444 -2.327 -4.003 1.00 93.75 92 VAL A N 1
ATOM 714 C CA . VAL A 1 92 ? 0.713 -3.013 -2.722 1.00 93.75 92 VAL A CA 1
ATOM 715 C C . VAL A 1 92 ? -0.208 -2.456 -1.632 1.00 93.75 92 VAL A C 1
ATOM 717 O O . VAL A 1 92 ? -0.957 -3.211 -1.015 1.00 93.75 92 VAL A O 1
ATOM 720 N N . LEU A 1 93 ? -0.230 -1.129 -1.460 1.00 93.75 93 LEU A N 1
ATOM 721 C CA . LEU A 1 93 ? -1.097 -0.465 -0.480 1.00 93.75 93 LEU A CA 1
ATOM 722 C C . LEU A 1 93 ? -2.585 -0.724 -0.750 1.00 93.75 93 LEU A C 1
ATOM 724 O O . LEU A 1 93 ? -3.317 -1.080 0.172 1.00 93.75 93 LEU A O 1
ATOM 728 N N . SER A 1 94 ? -3.033 -0.600 -2.002 1.00 94.69 94 SER A N 1
ATOM 729 C CA . SER A 1 94 ? -4.425 -0.884 -2.376 1.00 94.69 94 SER A CA 1
ATOM 730 C C . SER A 1 94 ? -4.831 -2.317 -2.036 1.00 94.69 94 SER A C 1
ATOM 732 O O . SER A 1 94 ? -5.918 -2.530 -1.509 1.00 94.69 94 SER A O 1
ATOM 734 N N . THR A 1 95 ? -3.952 -3.288 -2.277 1.00 94.75 95 THR A N 1
ATOM 735 C CA . THR A 1 95 ? -4.211 -4.704 -1.982 1.00 94.75 95 THR A CA 1
ATOM 736 C C . THR A 1 95 ? -4.359 -4.937 -0.484 1.00 94.75 95 THR A C 1
ATOM 738 O O . THR A 1 95 ? -5.303 -5.600 -0.059 1.00 94.75 95 THR A O 1
ATOM 741 N N . ILE A 1 96 ? -3.480 -4.346 0.332 1.00 94.06 96 ILE A N 1
ATOM 742 C CA . ILE A 1 96 ? -3.565 -4.448 1.796 1.00 94.06 96 ILE A CA 1
ATOM 743 C C . ILE A 1 96 ? -4.876 -3.832 2.303 1.00 94.06 96 ILE A C 1
ATOM 745 O O . ILE A 1 96 ? -5.573 -4.455 3.105 1.00 94.06 96 ILE A O 1
ATOM 749 N N . ILE A 1 97 ? -5.254 -2.647 1.809 1.00 93.19 97 ILE A N 1
ATOM 750 C CA . ILE A 1 97 ? -6.495 -1.971 2.217 1.00 93.19 97 ILE A CA 1
ATOM 751 C C . ILE A 1 97 ? -7.720 -2.814 1.845 1.00 93.19 97 ILE A C 1
ATOM 753 O O . ILE A 1 97 ? -8.554 -3.072 2.711 1.00 93.19 97 ILE A O 1
ATOM 757 N N . LEU A 1 98 ? -7.806 -3.291 0.598 1.00 92.69 98 LEU A N 1
ATOM 758 C CA . LEU A 1 98 ? -8.923 -4.118 0.126 1.00 92.69 98 LEU A CA 1
ATOM 759 C C . LEU A 1 98 ? -9.102 -5.379 0.973 1.00 92.69 98 LEU A C 1
ATOM 761 O O . LEU A 1 98 ? -10.216 -5.709 1.364 1.00 92.69 98 LEU A O 1
ATOM 765 N N . ASN A 1 99 ? -8.000 -6.034 1.335 1.00 92.88 99 ASN A N 1
ATOM 766 C CA . ASN A 1 99 ? -8.033 -7.247 2.144 1.00 92.88 99 ASN A CA 1
ATOM 767 C C . ASN A 1 99 ? -8.269 -6.989 3.643 1.00 92.88 99 ASN A C 1
ATOM 769 O O . ASN A 1 99 ? -8.589 -7.929 4.373 1.00 92.88 99 ASN A O 1
ATOM 773 N N . THR A 1 100 ? -8.125 -5.751 4.118 1.00 91.75 100 THR A N 1
ATOM 774 C CA . THR A 1 100 ? -8.393 -5.378 5.520 1.00 91.75 100 THR A CA 1
ATOM 775 C C . THR A 1 100 ? -9.857 -4.986 5.740 1.00 91.75 100 THR A C 1
ATOM 777 O O . THR A 1 100 ? -10.366 -5.072 6.858 1.00 91.75 100 THR A O 1
ATOM 780 N N . ILE A 1 101 ? -10.559 -4.577 4.681 1.00 90.50 101 ILE A N 1
ATOM 781 C CA . ILE A 1 101 ? -11.977 -4.224 4.751 1.00 90.50 101 ILE A CA 1
ATOM 782 C C . ILE A 1 101 ? -12.814 -5.496 5.009 1.00 90.50 101 ILE A C 1
ATOM 784 O O . ILE A 1 101 ? -12.620 -6.504 4.327 1.00 90.50 101 ILE A O 1
ATOM 788 N N . PRO A 1 102 ? -13.744 -5.488 5.987 1.00 87.31 102 PRO A N 1
ATOM 789 C CA . PRO A 1 102 ? -14.627 -6.626 6.237 1.00 87.31 102 PRO A CA 1
ATOM 790 C C . PRO A 1 102 ? -15.506 -6.963 5.028 1.00 87.31 102 PRO A C 1
ATOM 792 O O . PRO A 1 102 ? -15.924 -6.078 4.279 1.00 87.31 102 PRO A O 1
ATOM 795 N N . THR A 1 103 ? -15.861 -8.239 4.881 1.00 84.50 103 THR A N 1
ATOM 796 C CA . THR A 1 103 ? -16.775 -8.692 3.826 1.00 84.50 103 THR A CA 1
ATOM 797 C C . THR A 1 103 ? -18.124 -7.968 3.907 1.00 84.50 103 THR A C 1
ATOM 799 O O . THR A 1 103 ? -18.668 -7.729 4.985 1.00 84.50 103 THR A O 1
ATOM 802 N N . GLY A 1 104 ? -18.662 -7.573 2.748 1.00 84.94 104 GLY A N 1
ATOM 803 C CA . GLY A 1 104 ? -19.930 -6.838 2.655 1.00 84.94 104 GLY A CA 1
ATOM 804 C C . GLY A 1 104 ? -19.844 -5.341 2.985 1.00 84.94 104 GLY A C 1
ATOM 805 O O . GLY A 1 104 ? -20.878 -4.677 3.067 1.00 84.94 104 GLY A O 1
ATOM 806 N N . LYS A 1 105 ? -18.640 -4.786 3.172 1.00 90.38 105 LYS A N 1
ATOM 807 C CA . LYS A 1 105 ? -18.424 -3.338 3.294 1.00 90.38 105 LYS A CA 1
ATOM 808 C C . LYS A 1 105 ? -17.889 -2.758 1.988 1.00 90.38 105 LYS A C 1
ATOM 810 O O . LYS A 1 105 ? -17.117 -3.393 1.278 1.00 90.38 105 LYS A O 1
ATOM 815 N N . TYR A 1 106 ? -18.302 -1.530 1.689 1.00 90.00 106 TYR A N 1
ATOM 816 C CA . TYR A 1 106 ? -17.822 -0.812 0.515 1.00 90.00 106 TYR A CA 1
ATOM 817 C C . TYR A 1 106 ? -16.372 -0.338 0.700 1.00 90.00 106 TYR A C 1
ATOM 819 O O . TYR A 1 106 ? -15.990 0.026 1.818 1.00 90.00 106 TYR A O 1
ATOM 827 N N . PRO A 1 107 ? -15.578 -0.287 -0.384 1.00 89.38 107 PRO A N 1
ATOM 828 C CA . PRO A 1 107 ? -14.270 0.351 -0.373 1.00 89.38 107 PRO A CA 1
ATOM 829 C C . PRO A 1 107 ? -14.335 1.831 0.004 1.00 89.38 107 PRO A C 1
ATOM 831 O O . PRO A 1 107 ? -15.340 2.513 -0.199 1.00 89.38 107 PRO A O 1
ATOM 834 N N . ILE A 1 108 ? -13.224 2.338 0.533 1.00 91.44 108 ILE A N 1
ATOM 835 C CA . ILE A 1 108 ? -13.078 3.749 0.880 1.00 91.44 108 ILE A CA 1
ATOM 836 C C . ILE A 1 108 ? -12.879 4.608 -0.376 1.00 91.44 108 ILE A C 1
ATOM 838 O O . ILE A 1 108 ? -12.079 4.276 -1.247 1.00 91.44 108 ILE A O 1
ATOM 842 N N . ASN A 1 109 ? -13.552 5.757 -0.419 1.00 93.06 109 ASN A N 1
ATOM 843 C CA . ASN A 1 109 ? -13.253 6.846 -1.345 1.00 93.06 109 ASN A CA 1
ATOM 844 C C . ASN A 1 109 ? -12.709 8.024 -0.534 1.00 93.06 109 ASN A C 1
ATOM 846 O O . ASN A 1 109 ? -13.404 8.546 0.336 1.00 93.06 109 ASN A O 1
ATOM 850 N N . LEU A 1 110 ? -11.466 8.429 -0.794 1.00 91.88 110 LEU A N 1
ATOM 851 C CA . LEU A 1 110 ? -10.793 9.492 -0.049 1.00 91.88 110 LEU A CA 1
ATOM 852 C C . LEU A 1 110 ? -10.030 10.404 -1.009 1.00 91.88 110 LEU A C 1
ATOM 854 O O . LEU A 1 110 ? -9.218 9.936 -1.802 1.00 91.88 110 LEU A O 1
ATOM 858 N N . THR A 1 111 ? -10.260 11.711 -0.890 1.00 92.62 111 THR A N 1
ATOM 859 C CA . THR A 1 111 ? -9.447 12.742 -1.546 1.00 92.62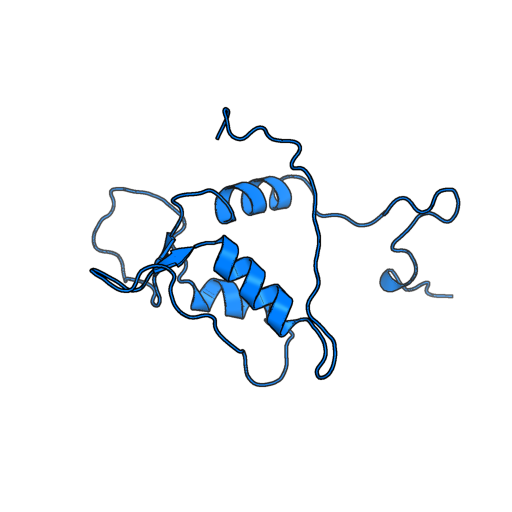 111 THR A CA 1
ATOM 860 C C . THR A 1 111 ? -8.662 13.481 -0.472 1.00 92.62 111 THR A C 1
ATOM 862 O O . THR A 1 111 ? -9.247 13.992 0.479 1.00 92.62 111 THR A O 1
ATOM 865 N N . GLY A 1 112 ? -7.339 13.522 -0.606 1.00 88.06 112 GLY A N 1
ATOM 866 C CA . GLY A 1 112 ? -6.450 14.161 0.360 1.00 88.06 112 GLY A CA 1
ATOM 867 C C . GLY A 1 112 ? -5.213 14.742 -0.311 1.00 88.06 112 GLY A C 1
ATOM 868 O O . GLY A 1 112 ? -4.884 14.394 -1.446 1.00 88.06 112 GLY A O 1
ATOM 869 N N . THR A 1 113 ? -4.528 15.636 0.395 1.00 88.19 113 THR A N 1
ATOM 870 C CA . THR A 1 113 ? -3.298 16.280 -0.073 1.00 88.19 113 THR A CA 1
ATOM 871 C C . THR A 1 113 ? -2.082 15.720 0.662 1.00 88.19 113 THR A C 1
ATOM 873 O O . THR A 1 113 ? -2.133 15.404 1.850 1.00 88.19 113 THR A O 1
ATOM 876 N N . ALA A 1 114 ? -0.964 15.584 -0.053 1.00 85.81 114 ALA A N 1
ATOM 877 C CA . ALA A 1 114 ? 0.318 15.227 0.542 1.00 85.81 114 ALA A CA 1
ATOM 878 C C . ALA A 1 114 ? 1.080 16.497 0.941 1.00 85.81 114 ALA A C 1
ATOM 880 O O . ALA A 1 114 ? 1.071 17.486 0.211 1.00 85.81 114 ALA A O 1
ATOM 881 N N . LYS A 1 115 ? 1.781 16.462 2.081 1.00 84.25 115 LYS A N 1
ATOM 882 C CA . LYS A 1 115 ? 2.641 17.578 2.520 1.00 84.25 115 LYS A CA 1
ATOM 883 C C . LYS A 1 115 ? 3.890 17.744 1.647 1.00 84.25 115 LYS A C 1
ATOM 885 O O . LYS A 1 115 ? 4.435 18.838 1.565 1.00 84.25 115 LYS A O 1
ATOM 890 N N . ILE A 1 116 ? 4.347 16.665 1.012 1.00 77.88 116 ILE A N 1
ATOM 891 C CA . ILE A 1 116 ? 5.506 16.680 0.116 1.00 77.88 116 ILE A CA 1
ATOM 892 C C . ILE A 1 116 ? 5.017 17.000 -1.297 1.00 77.88 116 ILE A C 1
ATOM 894 O O . ILE A 1 116 ? 4.156 16.305 -1.838 1.00 77.88 116 ILE A O 1
ATOM 898 N N . SER A 1 117 ? 5.570 18.057 -1.888 1.00 68.69 117 SER A N 1
ATOM 899 C CA . SER A 1 117 ? 5.262 18.459 -3.260 1.00 68.69 117 SER A CA 1
ATOM 900 C C . SER A 1 117 ? 5.884 17.493 -4.268 1.00 68.69 117 SER A C 1
ATOM 902 O O . SER A 1 117 ? 7.044 17.107 -4.137 1.00 68.69 117 SER A O 1
ATOM 904 N N . SER A 1 118 ? 5.144 17.172 -5.331 1.00 61.19 118 SER A N 1
ATOM 905 C CA . SER A 1 118 ? 5.588 16.285 -6.416 1.00 61.19 118 SER A CA 1
ATOM 906 C C . SER A 1 118 ? 6.784 16.812 -7.214 1.00 61.19 118 SER A C 1
ATOM 908 O O . SER A 1 118 ? 7.302 16.091 -8.051 1.00 61.19 118 SER A O 1
ATOM 910 N N . LYS A 1 119 ? 7.190 18.072 -7.009 1.00 58.56 119 LYS A N 1
ATOM 911 C CA . LYS A 1 119 ? 8.366 18.671 -7.663 1.00 58.56 119 LYS A CA 1
ATOM 912 C C . LYS A 1 119 ? 9.693 18.300 -6.989 1.00 58.56 119 LYS A C 1
ATOM 914 O O . LYS A 1 119 ? 10.740 18.573 -7.559 1.00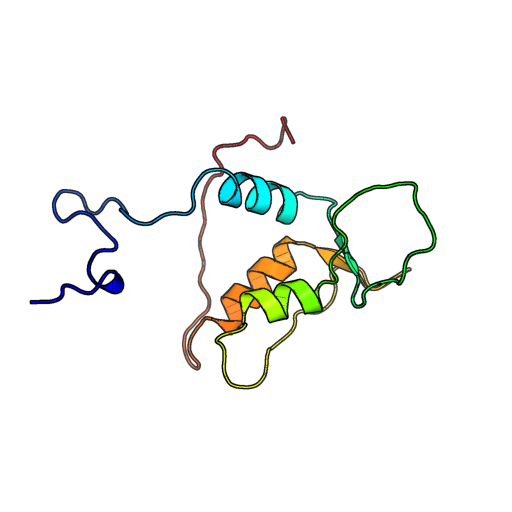 58.56 119 LYS A O 1
ATOM 919 N N . VAL A 1 120 ? 9.642 17.765 -5.768 1.00 56.03 120 VAL A N 1
ATOM 920 C CA . VAL A 1 120 ? 10.823 17.491 -4.927 1.00 56.03 120 VAL A CA 1
ATOM 921 C C . VAL A 1 120 ? 11.179 15.993 -4.909 1.00 56.03 120 VAL A C 1
ATOM 923 O O . VAL A 1 120 ? 12.243 15.627 -4.422 1.00 56.03 120 VAL A O 1
ATOM 926 N N . LEU A 1 121 ? 10.298 15.136 -5.436 1.00 52.12 121 LEU A N 1
ATOM 927 C CA . LEU A 1 121 ? 10.438 13.676 -5.510 1.00 52.12 121 LEU A CA 1
ATOM 928 C C . LEU A 1 121 ? 10.715 13.235 -6.947 1.00 52.12 121 LEU A C 1
ATOM 930 O O . LEU A 1 121 ? 11.496 12.275 -7.107 1.00 52.12 121 LEU A O 1
#

pLDDT: mean 81.14, std 15.04, range [39.41, 95.19]

InterPro domains:
  IPR007066 RNA polymerase Rpb1, domain 3 [PF04983] (8-113)
  IPR042102 RNA polymerase Rpb1, domain 3 superfamily [G3DSA:1.10.274.100] (9-121)
  IPR045867 DNA-directed RNA polymerase, subunit beta-prime [PTHR19376] (4-100)

Organism: Timema californicum (NCBI:txid61474)

Sequence (121 aa):
ISVNVNCQYVVPKDGTPLSGLIQDHVISGVRLSLRGVFFDSHRRVETDSMTGGFREGYQQLVYQGLSNKRGDIELLPPAILKPARLWSGKQVLSTIILNTIPTGKYPINLTGTAKISSKVL